Protein AF-A0A937QTN1-F1 (afdb_monomer_lite)

pLDDT: mean 74.97, std 15.88, range [40.84, 96.38]

Foldseek 3Di:
DDDDDDPPDDPDDDDPVNVVVVVVVVVVVCVVVVVVVVVVVLVVLVVLLVVLVVLVVVLQVVVCVVVVNDGDDDPPDPPDSLNVSVVSDDCSPSSQFRPQADEPLDPDPPPPPPADPRYGDDHDDDPHDDD

Structure (mmCIF, N/CA/C/O backbone):
data_AF-A0A937QTN1-F1
#
_entry.id   AF-A0A937QTN1-F1
#
loop_
_atom_site.group_PDB
_atom_site.id
_atom_site.type_symbol
_atom_site.label_atom_id
_atom_site.label_alt_id
_atom_site.label_comp_id
_atom_site.label_asym_id
_atom_site.label_entity_id
_atom_site.label_seq_id
_atom_site.pdbx_PDB_ins_code
_atom_site.Cartn_x
_atom_site.Cartn_y
_atom_site.Cartn_z
_atom_site.occupancy
_atom_site.B_iso_or_equiv
_atom_site.auth_seq_id
_atom_site.auth_comp_id
_atom_site.auth_asym_id
_atom_site.auth_atom_id
_atom_site.pdbx_PDB_model_num
ATOM 1 N N . MET A 1 1 ? -75.414 -15.859 17.181 1.00 44.06 1 MET A N 1
ATOM 2 C CA . MET A 1 1 ? -74.422 -16.565 16.341 1.00 44.06 1 MET A CA 1
ATOM 3 C C . MET A 1 1 ? -73.061 -15.931 16.577 1.00 44.06 1 MET A C 1
ATOM 5 O O . MET A 1 1 ? -72.985 -14.716 16.685 1.00 44.06 1 MET A O 1
ATOM 9 N N . SER A 1 2 ? -72.065 -16.789 16.795 1.00 40.84 2 SER A N 1
ATOM 10 C CA . SER A 1 2 ? -70.789 -16.591 17.493 1.00 40.84 2 SER A CA 1
ATOM 11 C C . SER A 1 2 ? -69.939 -15.369 17.145 1.00 40.84 2 SER A C 1
ATOM 13 O O . SER A 1 2 ? -69.638 -15.099 15.986 1.00 40.84 2 SER A O 1
ATOM 15 N N . ALA A 1 3 ? -69.422 -14.751 18.209 1.00 56.94 3 ALA A N 1
ATOM 16 C CA . ALA A 1 3 ? -68.200 -13.963 18.208 1.00 56.94 3 ALA A CA 1
ATOM 17 C C . ALA A 1 3 ? -66.975 -14.857 17.930 1.00 56.94 3 ALA A C 1
ATOM 19 O O . ALA A 1 3 ? -66.822 -15.914 18.544 1.00 56.94 3 ALA A O 1
ATOM 20 N N . SER A 1 4 ? -66.082 -14.414 17.042 1.00 58.22 4 SER A N 1
ATOM 21 C CA . SER A 1 4 ? -64.761 -15.017 16.831 1.00 58.22 4 SER A CA 1
ATOM 22 C C . SER A 1 4 ? -63.692 -14.124 17.464 1.00 58.22 4 SER A C 1
ATOM 24 O O . SER A 1 4 ? -63.264 -13.128 16.885 1.00 58.22 4 SER A O 1
ATOM 26 N N . ASN A 1 5 ? -63.278 -14.495 18.674 1.00 63.59 5 ASN A N 1
ATOM 27 C CA . ASN A 1 5 ? -62.209 -13.874 19.449 1.00 63.59 5 ASN A CA 1
ATOM 28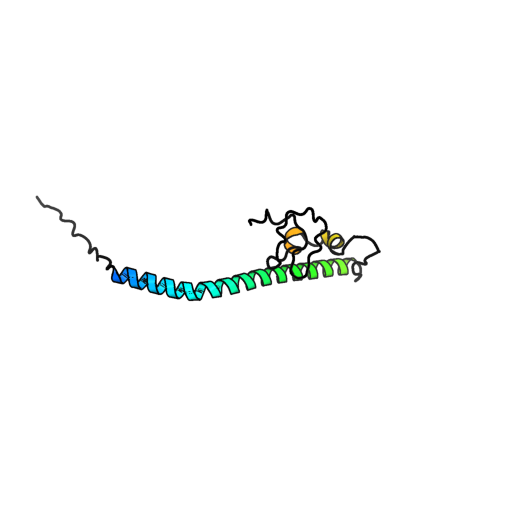 C C . ASN A 1 5 ? -60.836 -14.316 18.903 1.00 63.59 5 ASN A C 1
ATOM 30 O O . ASN A 1 5 ? -60.413 -15.450 19.143 1.00 63.59 5 ASN A O 1
ATOM 34 N N . ARG A 1 6 ? -60.129 -13.443 18.170 1.00 67.62 6 ARG A N 1
ATOM 35 C CA . ARG A 1 6 ? -58.709 -13.664 17.853 1.00 67.62 6 ARG A CA 1
ATOM 36 C C . ARG A 1 6 ? -57.896 -13.413 19.121 1.00 67.62 6 ARG A C 1
ATOM 38 O O . ARG A 1 6 ? -57.689 -12.271 19.512 1.00 67.62 6 ARG A O 1
ATOM 45 N N . ARG A 1 7 ? -57.470 -14.501 19.768 1.00 61.84 7 ARG A N 1
ATOM 46 C CA . ARG A 1 7 ? -56.518 -14.494 20.884 1.00 61.84 7 ARG A CA 1
ATOM 47 C C . ARG A 1 7 ? -55.274 -13.714 20.451 1.00 61.84 7 ARG A C 1
ATOM 49 O O . ARG A 1 7 ? -54.661 -14.078 19.451 1.00 61.84 7 ARG A O 1
ATOM 56 N N . GLY A 1 8 ? -54.950 -12.641 21.171 1.00 60.91 8 GLY A N 1
ATOM 57 C CA . GLY A 1 8 ? -53.685 -11.935 21.015 1.00 60.91 8 GLY A CA 1
ATOM 58 C C . GLY A 1 8 ? -52.551 -12.927 21.228 1.00 60.91 8 GLY A C 1
ATOM 59 O O . GLY A 1 8 ? -52.426 -13.506 22.308 1.00 60.91 8 GLY A O 1
ATOM 60 N N . ASP A 1 9 ? -51.796 -13.175 20.165 1.00 61.62 9 ASP A N 1
ATOM 61 C CA . ASP A 1 9 ? -50.534 -13.893 20.226 1.00 61.62 9 ASP A CA 1
ATOM 62 C C . ASP A 1 9 ? -49.616 -13.160 21.213 1.00 61.62 9 ASP A C 1
ATOM 64 O O . ASP A 1 9 ? -49.607 -11.929 21.255 1.00 61.62 9 ASP A O 1
ATOM 68 N N . GLY A 1 10 ? -48.937 -13.915 22.075 1.00 59.00 10 GLY A N 1
ATOM 69 C CA . GLY A 1 10 ? -48.265 -13.425 23.274 1.00 59.00 10 GLY A CA 1
ATOM 70 C C . GLY A 1 10 ? -47.181 -12.396 22.973 1.00 59.00 10 GLY A C 1
ATOM 71 O O . GLY A 1 10 ? -46.004 -12.739 22.871 1.00 59.00 10 GLY A O 1
ATOM 72 N N . SER A 1 11 ? -47.565 -11.122 22.898 1.00 62.16 11 SER A N 1
ATOM 73 C CA . SER A 1 11 ? -46.658 -9.984 22.809 1.00 62.16 11 SER A CA 1
ATOM 74 C C . SER A 1 11 ? -45.908 -9.844 24.134 1.00 62.16 11 SER A C 1
ATOM 76 O O . SER A 1 11 ? -46.317 -9.105 25.031 1.00 62.16 11 SER A O 1
ATOM 78 N N . LYS A 1 12 ? -44.821 -10.608 24.277 1.00 66.62 12 LYS A N 1
ATOM 79 C CA . LYS A 1 12 ? -43.815 -10.427 25.324 1.00 66.62 12 LYS A CA 1
ATOM 80 C C . LYS A 1 12 ? -43.299 -8.990 25.218 1.00 66.62 12 LYS A C 1
ATOM 82 O O . LYS A 1 12 ? -42.687 -8.626 24.217 1.00 66.62 12 LYS A O 1
ATOM 87 N N . GLY A 1 13 ? -43.601 -8.164 26.217 1.00 72.44 13 GLY A N 1
ATOM 88 C CA . GLY A 1 13 ? -43.047 -6.818 26.313 1.00 72.44 13 GLY A CA 1
ATOM 89 C C . GLY A 1 13 ? -41.534 -6.906 26.494 1.00 72.44 13 GLY A C 1
ATOM 90 O O . GLY A 1 13 ? -41.071 -7.591 27.401 1.00 72.44 13 GLY A O 1
ATOM 91 N N . PHE A 1 14 ? -40.780 -6.238 25.621 1.00 71.94 14 PHE A N 1
ATOM 92 C CA . PHE A 1 14 ? -39.331 -6.103 25.750 1.00 71.94 14 PHE A CA 1
ATOM 93 C C . PHE A 1 14 ? -39.042 -5.321 27.033 1.00 71.94 14 PHE A C 1
ATOM 95 O O . PHE A 1 14 ? -39.539 -4.204 27.205 1.00 71.94 14 PHE A O 1
ATOM 102 N N . THR A 1 15 ? -38.287 -5.895 27.962 1.00 86.75 15 THR A N 1
ATOM 103 C CA . THR A 1 15 ? -37.926 -5.157 29.173 1.00 86.75 15 THR A CA 1
ATOM 104 C C . THR A 1 15 ? -36.846 -4.124 28.831 1.00 86.75 15 THR A C 1
ATOM 106 O O . THR A 1 15 ? -35.948 -4.374 28.027 1.00 86.75 15 THR A O 1
ATOM 109 N N . LEU A 1 16 ? -36.905 -2.935 29.441 1.00 85.00 16 LEU A N 1
ATOM 110 C CA . LEU A 1 16 ? -35.881 -1.889 29.261 1.00 85.00 16 LEU A CA 1
ATOM 111 C C . LEU A 1 16 ? -34.464 -2.402 29.575 1.00 85.00 16 LEU A C 1
ATOM 113 O O . LEU A 1 16 ? -33.496 -1.978 28.948 1.00 85.00 16 LEU A O 1
ATOM 117 N N . ILE A 1 17 ? -34.351 -3.342 30.518 1.00 91.44 17 ILE A N 1
ATOM 118 C CA . ILE A 1 17 ? -33.081 -3.953 30.916 1.00 91.44 17 ILE A CA 1
ATOM 119 C C . ILE A 1 17 ? -32.506 -4.897 29.851 1.00 91.44 17 ILE A C 1
ATOM 121 O O . ILE A 1 17 ? -31.295 -4.888 29.636 1.00 91.44 17 ILE A O 1
ATOM 125 N N . GLU A 1 18 ? -33.348 -5.650 29.135 1.00 89.81 18 GLU A N 1
ATOM 126 C CA . GLU A 1 18 ? -32.912 -6.484 28.005 1.00 89.81 18 GLU A CA 1
ATOM 127 C C . GLU A 1 18 ? -32.341 -5.632 26.871 1.00 89.81 18 GLU A C 1
ATOM 129 O O . GLU A 1 18 ? -31.336 -5.998 26.268 1.00 89.81 18 GLU A O 1
ATOM 134 N N . LEU A 1 19 ? -32.923 -4.460 26.608 1.00 90.88 19 LEU A N 1
ATOM 135 C CA . LEU A 1 19 ? -32.376 -3.543 25.608 1.00 90.88 19 LEU A CA 1
ATOM 136 C C . LEU A 1 19 ? -31.057 -2.911 26.085 1.00 90.88 19 LEU A C 1
ATOM 138 O O . LEU A 1 19 ? -30.105 -2.795 25.311 1.00 90.88 19 LEU A O 1
ATOM 142 N N . LEU A 1 20 ? -30.984 -2.541 27.367 1.00 93.56 20 LEU A N 1
ATOM 143 C CA . LEU A 1 20 ? -29.823 -1.8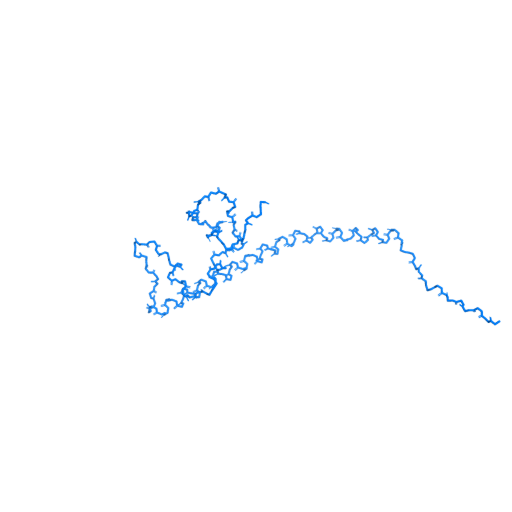76 27.961 1.00 93.56 20 LEU A CA 1
ATOM 144 C C . LEU A 1 20 ? -28.579 -2.775 27.978 1.00 93.56 20 LEU A C 1
ATOM 146 O O . LEU A 1 20 ? -27.485 -2.320 27.642 1.00 93.56 20 LEU A O 1
ATOM 150 N N . VAL A 1 21 ? -28.721 -4.057 28.326 1.00 94.94 21 VAL A N 1
ATOM 151 C CA . VAL A 1 21 ? -27.572 -4.976 28.355 1.00 94.94 21 VAL A CA 1
ATOM 152 C C . VAL A 1 21 ? -27.015 -5.236 26.951 1.00 94.94 21 VAL A C 1
ATOM 154 O O . VAL A 1 21 ? -25.802 -5.341 26.773 1.00 94.94 21 VAL A O 1
ATOM 157 N N . VAL A 1 22 ? -27.877 -5.267 25.930 1.00 94.75 22 VAL A N 1
ATOM 158 C CA . VAL A 1 22 ? -27.463 -5.508 24.540 1.00 94.75 22 VAL A CA 1
ATOM 159 C C . VAL A 1 22 ? -26.621 -4.353 24.013 1.00 94.75 22 VAL A C 1
ATOM 161 O O . VAL A 1 22 ? -25.535 -4.583 23.477 1.00 94.75 22 VAL A O 1
ATOM 164 N N . ILE A 1 23 ? -27.065 -3.109 24.206 1.00 95.88 23 ILE A N 1
ATOM 165 C CA . ILE A 1 23 ? -26.277 -1.947 23.774 1.00 95.88 23 ILE A CA 1
ATOM 166 C C . ILE A 1 23 ? -24.947 -1.851 24.535 1.00 95.88 23 ILE A C 1
ATOM 168 O O . ILE A 1 23 ? -23.939 -1.474 23.940 1.00 95.88 23 ILE A O 1
ATOM 172 N N . ALA A 1 24 ? -24.912 -2.263 25.809 1.00 96.25 24 ALA A N 1
ATOM 173 C CA . ALA A 1 24 ? -23.685 -2.301 26.603 1.00 96.25 24 ALA A CA 1
ATOM 174 C C . ALA A 1 24 ? -22.665 -3.303 26.035 1.00 96.25 24 ALA A C 1
ATOM 176 O O . ALA A 1 24 ? -21.484 -2.978 25.895 1.00 96.25 24 ALA A O 1
ATOM 177 N N . ILE A 1 25 ? -23.115 -4.497 25.639 1.00 96.06 25 ILE A N 1
ATOM 178 C CA . ILE A 1 25 ? -22.246 -5.507 25.020 1.00 96.06 25 ILE A CA 1
ATOM 179 C C . ILE A 1 25 ? -21.773 -5.047 23.631 1.00 96.06 25 ILE A C 1
ATOM 181 O O . ILE A 1 25 ? -20.591 -5.187 23.317 1.00 96.06 25 ILE A O 1
ATOM 185 N N . ILE A 1 26 ? -22.645 -4.446 22.811 1.00 95.94 26 ILE A N 1
ATOM 186 C CA . ILE A 1 26 ? -22.259 -3.911 21.491 1.00 95.94 26 ILE A CA 1
ATOM 187 C C . ILE A 1 26 ? -21.188 -2.820 21.636 1.00 95.94 26 ILE A C 1
ATOM 189 O O . ILE A 1 26 ? -20.204 -2.837 20.895 1.00 95.94 26 ILE A O 1
ATOM 193 N N . ALA A 1 27 ? -21.336 -1.910 22.604 1.00 95.94 27 ALA A N 1
ATOM 194 C CA . ALA A 1 27 ? -20.359 -0.854 22.862 1.00 95.94 27 ALA A CA 1
ATOM 195 C C . ALA A 1 27 ? -18.981 -1.421 23.250 1.00 95.94 27 ALA A C 1
ATOM 197 O O . ALA A 1 27 ? -17.960 -0.974 22.723 1.00 95.94 27 ALA A O 1
ATOM 198 N N . LEU A 1 28 ? -18.950 -2.451 24.104 1.00 94.75 28 LEU A N 1
ATOM 199 C CA . LEU A 1 28 ? -17.715 -3.144 24.480 1.00 94.75 28 LEU A CA 1
ATOM 200 C C . LEU A 1 28 ? -17.035 -3.797 23.265 1.00 94.75 28 LEU A C 1
ATOM 202 O O . LEU A 1 28 ? -15.833 -3.625 23.058 1.00 94.75 28 LEU A O 1
ATOM 206 N N . LEU A 1 29 ? -17.803 -4.510 22.434 1.00 96.38 29 LEU A N 1
ATOM 207 C CA . LEU A 1 29 ? -17.278 -5.176 21.238 1.00 96.38 29 LEU A CA 1
ATOM 208 C C . LEU A 1 29 ? -16.759 -4.170 20.201 1.00 96.38 29 LEU A C 1
ATOM 210 O O . LEU A 1 29 ? -15.673 -4.361 19.649 1.00 96.38 29 LEU A O 1
ATOM 214 N N . MET A 1 30 ? -17.486 -3.074 19.960 1.00 94.75 30 MET A N 1
ATOM 215 C CA . MET A 1 30 ? -17.040 -2.014 19.049 1.00 94.75 30 MET A CA 1
ATOM 216 C C . MET A 1 30 ? -15.768 -1.316 19.544 1.00 94.75 30 MET A C 1
ATOM 218 O O . MET A 1 30 ? -14.902 -1.000 18.725 1.00 94.75 30 MET A O 1
ATOM 222 N N . GLY A 1 31 ? -15.613 -1.146 20.863 1.00 93.50 31 GLY A N 1
ATOM 223 C CA . GLY A 1 31 ? -14.406 -0.580 21.470 1.00 93.50 31 GLY A CA 1
ATOM 224 C C . GLY A 1 31 ? -13.135 -1.373 21.145 1.00 93.50 31 GLY A C 1
ATOM 225 O O . GLY A 1 31 ? -12.086 -0.782 20.898 1.00 93.50 31 GLY A O 1
ATOM 226 N N . ILE A 1 32 ? -13.231 -2.703 21.060 1.00 93.25 32 ILE A N 1
ATOM 227 C CA . ILE A 1 32 ? -12.102 -3.576 20.695 1.00 93.25 32 ILE A CA 1
ATOM 228 C C . ILE A 1 32 ? -11.944 -3.673 19.167 1.00 93.25 32 ILE A C 1
ATOM 230 O O . ILE A 1 32 ? -10.827 -3.763 18.652 1.00 93.25 32 ILE A O 1
ATOM 234 N N . LEU A 1 33 ? -13.047 -3.622 18.417 1.00 90.69 33 LEU A N 1
ATOM 235 C CA . LEU A 1 33 ? -13.029 -3.794 16.964 1.00 90.69 33 LEU A CA 1
ATOM 236 C C . LEU A 1 33 ? -12.478 -2.568 16.217 1.00 90.69 33 LEU A C 1
ATOM 238 O O . LEU A 1 33 ? -11.782 -2.719 15.212 1.00 90.69 33 LEU A O 1
ATOM 242 N N . MET A 1 34 ? -12.739 -1.354 16.705 1.00 91.38 34 MET A N 1
ATOM 243 C CA . MET A 1 34 ? -12.270 -0.113 16.077 1.00 91.38 34 MET A CA 1
ATOM 244 C C . MET A 1 34 ? -10.736 -0.044 15.897 1.00 91.38 34 MET A C 1
ATOM 246 O O . MET A 1 34 ? -10.293 0.196 14.766 1.00 91.38 34 MET A O 1
ATOM 250 N N . PRO A 1 35 ? -9.896 -0.300 16.924 1.00 87.12 35 PRO A N 1
ATOM 251 C CA . PRO A 1 35 ? -8.442 -0.298 16.750 1.00 87.12 35 PRO A CA 1
ATOM 252 C C . PRO A 1 35 ? -7.953 -1.444 15.851 1.00 87.12 35 PRO A C 1
ATOM 254 O O . PRO A 1 35 ? -6.985 -1.273 15.104 1.00 87.12 35 PRO A O 1
ATOM 257 N N . ALA A 1 36 ? -8.630 -2.598 15.858 1.00 90.81 36 ALA A N 1
ATOM 258 C CA . ALA A 1 36 ? -8.308 -3.704 14.958 1.00 90.81 36 ALA A CA 1
ATOM 259 C C . ALA A 1 36 ? -8.558 -3.327 13.486 1.00 90.81 36 ALA A C 1
ATOM 261 O O . ALA A 1 36 ? -7.697 -3.546 12.632 1.00 90.81 36 ALA A O 1
ATOM 262 N N . LEU A 1 37 ? -9.682 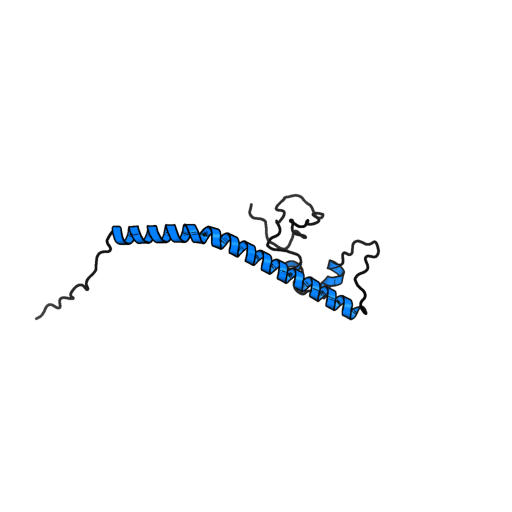-2.668 13.188 1.00 88.06 37 LEU A N 1
ATOM 263 C CA . LEU A 1 37 ? -10.021 -2.214 11.836 1.00 88.06 37 LEU A CA 1
ATOM 264 C C . LEU A 1 37 ? -9.034 -1.176 11.288 1.00 88.06 37 LEU A C 1
ATOM 266 O O . LEU A 1 37 ? -8.717 -1.205 10.098 1.00 88.06 37 LEU A O 1
ATOM 270 N N . GLN A 1 38 ? -8.504 -0.281 12.128 1.00 88.00 38 GLN A N 1
ATOM 271 C CA . GLN A 1 38 ? -7.468 0.670 11.703 1.00 88.00 38 GLN A CA 1
ATOM 272 C C . GLN A 1 38 ? -6.191 -0.046 11.237 1.00 88.00 38 GLN A C 1
ATOM 274 O O . GLN A 1 38 ? -5.633 0.297 10.191 1.00 88.00 38 GLN A O 1
ATOM 279 N N . ARG A 1 39 ? -5.759 -1.086 11.963 1.00 87.69 39 ARG A N 1
ATOM 280 C CA . ARG A 1 39 ? -4.598 -1.910 11.584 1.00 87.69 39 ARG A CA 1
ATOM 281 C C . ARG A 1 39 ? -4.844 -2.668 10.281 1.00 87.69 39 ARG A C 1
ATOM 283 O O . ARG A 1 39 ? -3.989 -2.630 9.398 1.00 87.69 39 ARG A O 1
ATOM 290 N N . VAL A 1 40 ? -6.022 -3.277 10.126 1.00 90.50 40 VAL A N 1
ATOM 291 C CA . VAL A 1 40 ? -6.416 -3.988 8.895 1.00 90.50 40 VAL A CA 1
ATOM 292 C C . VAL A 1 40 ? -6.411 -3.046 7.692 1.00 90.50 40 VAL A C 1
ATOM 294 O O . VAL A 1 40 ? -5.851 -3.380 6.652 1.00 90.50 40 VAL A O 1
ATOM 297 N N . ARG A 1 41 ? -6.951 -1.829 7.829 1.00 89.31 41 ARG A N 1
ATOM 298 C CA . ARG A 1 41 ? -6.915 -0.822 6.755 1.00 89.31 41 ARG A CA 1
ATOM 299 C C . ARG A 1 41 ? -5.486 -0.441 6.368 1.00 89.31 41 ARG A C 1
ATOM 301 O O . ARG A 1 41 ? -5.199 -0.320 5.179 1.00 89.31 41 ARG A O 1
ATOM 308 N N . LYS A 1 42 ? -4.583 -0.280 7.343 1.00 88.62 42 LYS A N 1
ATOM 309 C CA . LYS A 1 42 ? -3.162 -0.005 7.072 1.00 88.62 42 LYS A CA 1
ATOM 310 C C . LYS A 1 42 ? -2.510 -1.159 6.302 1.00 88.62 42 LYS A C 1
ATOM 312 O O . LYS A 1 42 ? -1.827 -0.911 5.313 1.00 88.62 42 LYS A O 1
ATOM 317 N N . GLN A 1 43 ? -2.763 -2.403 6.709 1.00 90.31 43 GLN A N 1
ATOM 318 C CA . GLN A 1 43 ? -2.254 -3.592 6.018 1.00 90.31 43 GLN A CA 1
ATOM 319 C C . GLN A 1 43 ? -2.820 -3.730 4.600 1.00 90.31 43 GLN A C 1
ATOM 321 O O . GLN A 1 43 ? -2.064 -3.995 3.673 1.00 90.31 43 GLN A O 1
ATOM 326 N N . ALA A 1 44 ? -4.115 -3.477 4.403 1.00 89.50 44 ALA A N 1
ATOM 327 C CA . ALA A 1 44 ? -4.744 -3.515 3.084 1.00 89.50 44 ALA A CA 1
ATOM 328 C C . ALA A 1 44 ? -4.127 -2.485 2.121 1.00 89.50 44 ALA A C 1
ATOM 330 O O . ALA A 1 44 ? -3.833 -2.807 0.971 1.00 89.50 44 ALA A O 1
ATOM 331 N N . ARG A 1 45 ? -3.862 -1.259 2.600 1.00 88.38 45 ARG A N 1
ATOM 332 C CA . ARG A 1 45 ? -3.154 -0.233 1.814 1.00 88.38 45 ARG A CA 1
ATOM 333 C C . ARG A 1 45 ? -1.725 -0.665 1.477 1.00 88.38 45 ARG A C 1
ATOM 335 O O . ARG A 1 45 ? -1.308 -0.500 0.337 1.00 88.38 45 ARG A O 1
ATOM 342 N N . ALA A 1 46 ? -1.001 -1.254 2.430 1.00 88.12 46 ALA A N 1
ATOM 343 C CA . ALA A 1 46 ? 0.350 -1.765 2.195 1.00 88.12 46 ALA A CA 1
ATOM 344 C C . ALA A 1 46 ? 0.369 -2.905 1.159 1.00 88.12 46 ALA A C 1
ATOM 346 O O . ALA A 1 46 ? 1.200 -2.891 0.253 1.00 88.12 46 ALA A O 1
ATOM 347 N N . ALA A 1 47 ? -0.583 -3.840 1.235 1.00 90.81 47 ALA A N 1
ATOM 348 C CA . ALA A 1 47 ? -0.729 -4.926 0.266 1.00 90.81 47 ALA A CA 1
ATOM 349 C C . ALA A 1 47 ? -1.000 -4.400 -1.155 1.00 90.81 47 ALA A C 1
ATOM 351 O O . ALA A 1 47 ? -0.426 -4.901 -2.122 1.00 90.81 47 ALA A O 1
ATOM 352 N N . ALA A 1 48 ? -1.814 -3.346 -1.287 1.00 88.06 48 ALA A N 1
ATOM 353 C CA . ALA A 1 48 ? -2.026 -2.676 -2.568 1.00 88.06 48 ALA A CA 1
ATOM 354 C C . ALA A 1 48 ? -0.724 -2.058 -3.112 1.00 88.06 48 ALA A C 1
ATOM 356 O O . ALA A 1 48 ? -0.384 -2.277 -4.273 1.00 88.06 48 ALA A O 1
ATOM 357 N N . CYS A 1 49 ? 0.055 -1.366 -2.273 1.00 86.50 49 CYS A N 1
ATOM 358 C CA . CYS A 1 49 ? 1.343 -0.807 -2.698 1.00 86.50 49 CYS A CA 1
ATOM 359 C C . CYS A 1 49 ? 2.342 -1.898 -3.110 1.00 86.50 49 CYS A C 1
ATOM 361 O O . CYS A 1 49 ? 3.034 -1.752 -4.113 1.00 86.50 49 CYS A O 1
ATOM 363 N N . GLN A 1 50 ? 2.380 -3.022 -2.392 1.00 90.06 50 GLN A N 1
ATOM 364 C CA . GLN A 1 50 ? 3.224 -4.161 -2.753 1.00 90.06 50 GLN A CA 1
ATOM 365 C C . GLN A 1 50 ? 2.823 -4.768 -4.107 1.00 90.06 50 GLN A C 1
ATOM 367 O O . GLN A 1 50 ? 3.691 -5.125 -4.904 1.00 90.06 50 GLN A O 1
ATOM 372 N N . SER A 1 51 ? 1.522 -4.849 -4.397 1.00 89.75 51 SER A N 1
ATOM 373 C CA . SER A 1 51 ? 1.026 -5.278 -5.709 1.00 89.75 51 SER A CA 1
ATOM 374 C C . SER A 1 51 ? 1.481 -4.333 -6.826 1.00 89.75 51 SER A C 1
ATOM 376 O O . SER A 1 51 ? 1.954 -4.792 -7.865 1.00 89.75 51 SER A O 1
ATOM 378 N N . ASN A 1 52 ? 1.413 -3.018 -6.600 1.00 87.44 52 ASN A N 1
ATOM 379 C CA . ASN A 1 52 ? 1.882 -2.017 -7.563 1.00 87.44 52 ASN A CA 1
ATOM 380 C C . ASN A 1 52 ? 3.396 -2.133 -7.814 1.00 87.44 52 ASN A C 1
ATOM 382 O O . ASN A 1 52 ? 3.836 -2.117 -8.960 1.00 87.44 52 ASN A O 1
ATOM 386 N N . LEU A 1 53 ? 4.202 -2.340 -6.767 1.00 87.06 53 LEU A N 1
ATOM 387 C CA . LEU A 1 53 ? 5.647 -2.577 -6.903 1.00 87.06 53 LEU A CA 1
ATOM 388 C C . LEU A 1 53 ? 5.962 -3.858 -7.683 1.00 87.06 53 LEU A C 1
ATOM 390 O O . LEU A 1 53 ? 6.881 -3.884 -8.499 1.00 87.06 53 LEU A O 1
ATOM 394 N N . LYS A 1 54 ? 5.177 -4.922 -7.482 1.00 90.25 54 LYS A N 1
ATOM 395 C CA . LYS A 1 54 ? 5.309 -6.143 -8.282 1.00 90.25 54 LYS A CA 1
ATOM 396 C C . LYS A 1 54 ? 5.024 -5.870 -9.762 1.00 90.25 54 LYS A C 1
ATOM 398 O O . LYS A 1 54 ? 5.746 -6.384 -10.610 1.00 90.25 54 LYS A O 1
ATOM 403 N N . GLN A 1 55 ? 4.015 -5.055 -10.073 1.00 88.38 55 GLN A N 1
ATOM 404 C CA . GLN A 1 55 ? 3.699 -4.665 -11.452 1.00 88.38 55 GLN A CA 1
ATOM 405 C C . GLN A 1 55 ? 4.845 -3.875 -12.101 1.00 88.38 55 GLN A C 1
ATOM 407 O O . GLN A 1 55 ? 5.180 -4.151 -13.250 1.00 88.38 55 GLN A O 1
ATOM 412 N N . TRP A 1 56 ? 5.527 -2.999 -11.354 1.00 86.50 56 TRP A N 1
ATOM 413 C CA . TRP A 1 56 ? 6.758 -2.350 -11.825 1.00 86.50 56 TRP A CA 1
ATOM 414 C C . TRP A 1 56 ? 7.866 -3.348 -12.159 1.00 86.50 56 TRP A C 1
ATOM 416 O O . TRP A 1 56 ? 8.487 -3.241 -13.213 1.00 86.50 56 TRP A O 1
ATOM 426 N N . GLY A 1 57 ? 8.093 -4.337 -11.292 1.00 89.00 57 GLY A N 1
ATOM 427 C CA . GLY A 1 57 ? 9.084 -5.386 -11.541 1.00 89.00 57 GLY A CA 1
ATOM 428 C C . GLY A 1 57 ? 8.777 -6.203 -12.798 1.00 89.00 57 GLY A C 1
ATOM 429 O O . GLY A 1 57 ? 9.681 -6.500 -13.574 1.00 89.00 57 GLY A O 1
ATOM 430 N N . VAL A 1 58 ? 7.500 -6.517 -13.036 1.00 90.88 58 VAL A N 1
ATOM 431 C CA . VAL A 1 58 ? 7.062 -7.213 -14.256 1.00 90.88 58 VAL A CA 1
ATOM 432 C C . VAL A 1 58 ? 7.278 -6.346 -15.498 1.00 90.88 58 VAL A C 1
ATOM 434 O O . VAL A 1 58 ? 7.840 -6.835 -16.474 1.00 90.88 58 VAL A O 1
ATOM 437 N N . ALA A 1 59 ? 6.900 -5.065 -15.457 1.00 88.75 59 ALA A N 1
ATOM 438 C CA . ALA A 1 59 ? 7.110 -4.138 -16.571 1.00 88.75 59 ALA A CA 1
ATOM 439 C C . ALA A 1 59 ? 8.603 -3.980 -16.909 1.00 88.7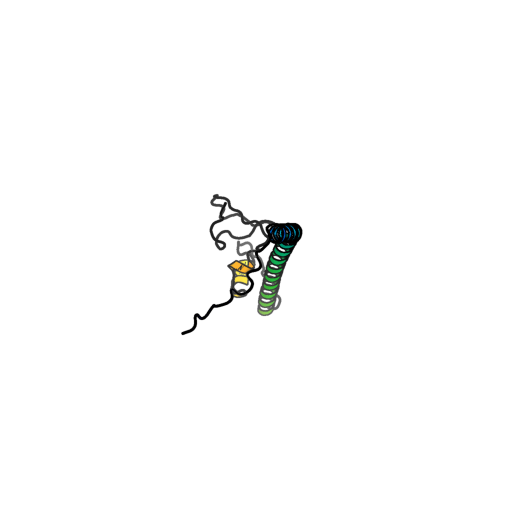5 59 ALA A C 1
ATOM 441 O O . ALA A 1 59 ? 8.995 -4.033 -18.072 1.00 88.75 59 ALA A O 1
ATOM 442 N N . ALA A 1 60 ? 9.446 -3.856 -15.883 1.00 88.44 60 ALA A N 1
ATOM 443 C CA . ALA A 1 60 ? 10.892 -3.766 -16.028 1.00 88.44 60 ALA A CA 1
ATOM 444 C C . ALA A 1 60 ? 11.510 -5.038 -16.630 1.00 88.44 60 ALA A C 1
ATOM 446 O O . ALA A 1 60 ? 12.366 -4.953 -17.510 1.00 88.44 60 ALA A O 1
ATOM 447 N N . ALA A 1 61 ? 11.060 -6.214 -16.184 1.00 90.56 61 ALA A N 1
ATOM 448 C CA . ALA A 1 61 ? 11.521 -7.492 -16.719 1.00 90.56 61 ALA A CA 1
ATOM 449 C C . ALA A 1 61 ? 11.102 -7.689 -18.184 1.00 90.56 61 ALA A C 1
ATOM 451 O O . ALA A 1 61 ? 11.899 -8.171 -18.989 1.00 90.56 61 ALA A O 1
ATOM 452 N N . LEU A 1 62 ? 9.878 -7.286 -18.539 1.00 90.31 62 LEU A N 1
ATOM 453 C CA . LEU A 1 62 ? 9.374 -7.363 -19.910 1.00 90.31 62 LEU A CA 1
ATOM 454 C C . LEU A 1 62 ? 10.177 -6.454 -20.847 1.00 90.31 62 LEU A C 1
ATOM 456 O O . LEU A 1 62 ? 10.682 -6.927 -21.861 1.00 90.31 62 LEU A O 1
ATOM 460 N N . TYR A 1 63 ? 10.403 -5.200 -20.447 1.00 88.88 63 TYR A N 1
ATOM 461 C CA . TYR A 1 63 ? 11.273 -4.279 -21.180 1.00 88.88 63 TYR A CA 1
ATOM 462 C C . TYR A 1 63 ? 12.684 -4.848 -21.372 1.00 88.88 63 TYR A C 1
ATOM 464 O O . TYR A 1 63 ? 13.200 -4.878 -22.485 1.00 88.88 63 TYR A O 1
ATOM 472 N N . SER A 1 64 ? 13.305 -5.342 -20.296 1.00 89.25 64 SER A N 1
ATOM 473 C CA . SER A 1 64 ? 14.656 -5.908 -20.364 1.00 89.25 64 SER A CA 1
ATOM 474 C C . SER A 1 64 ? 14.729 -7.104 -21.317 1.00 89.25 64 SER A C 1
ATOM 476 O O . SER A 1 64 ? 15.693 -7.229 -22.067 1.00 89.25 64 SER A O 1
ATOM 478 N N . THR A 1 65 ? 13.695 -7.949 -21.337 1.00 90.88 65 THR A N 1
ATOM 479 C CA . THR A 1 65 ? 13.617 -9.109 -22.237 1.00 90.88 65 THR A CA 1
ATOM 480 C C . THR A 1 65 ? 13.559 -8.681 -23.704 1.00 90.88 65 THR A C 1
ATOM 482 O O . THR A 1 65 ? 14.222 -9.287 -24.539 1.00 90.88 65 THR A O 1
ATOM 485 N N . GLU A 1 66 ? 12.815 -7.622 -24.024 1.00 89.50 66 GLU A N 1
ATOM 486 C CA . GLU A 1 66 ? 12.712 -7.097 -25.394 1.00 89.50 66 GLU A CA 1
ATOM 487 C C . GLU A 1 66 ? 13.971 -6.358 -25.866 1.00 89.50 66 GLU A C 1
ATOM 489 O O . GLU A 1 66 ? 14.200 -6.238 -27.066 1.00 89.50 66 GLU A O 1
ATOM 494 N N . GLN A 1 67 ? 14.797 -5.870 -24.938 1.00 87.94 67 GLN A N 1
ATOM 495 C CA . GLN A 1 67 ? 16.012 -5.104 -25.234 1.00 87.94 67 GLN A CA 1
ATOM 496 C C . GLN A 1 67 ? 17.301 -5.927 -25.067 1.00 87.94 67 GLN A C 1
ATOM 498 O O . GLN A 1 67 ? 18.358 -5.366 -24.766 1.00 87.94 67 GLN A O 1
ATOM 503 N N . ASP A 1 68 ? 17.234 -7.252 -25.233 1.00 88.75 68 ASP A N 1
ATOM 504 C CA . ASP A 1 68 ? 18.370 -8.179 -25.080 1.00 88.75 68 ASP A CA 1
ATOM 505 C C . ASP A 1 68 ? 19.094 -8.043 -23.724 1.00 88.75 68 ASP A C 1
ATOM 507 O O . ASP A 1 68 ? 20.323 -8.015 -23.633 1.00 88.75 68 ASP A O 1
ATOM 511 N N . GLY A 1 69 ? 18.330 -7.896 -22.642 1.00 84.44 69 GLY A N 1
ATOM 512 C CA . GLY A 1 69 ? 18.848 -7.734 -21.284 1.00 84.44 69 GLY A CA 1
ATOM 513 C C . GLY A 1 69 ? 19.306 -6.314 -20.945 1.00 84.44 69 GLY A C 1
ATOM 514 O O . GLY A 1 69 ? 19.750 -6.067 -19.822 1.00 84.44 69 GLY A O 1
ATOM 515 N N . LYS A 1 70 ? 19.190 -5.351 -21.866 1.00 83.31 70 LYS A N 1
ATOM 516 C CA . LYS A 1 70 ? 19.533 -3.953 -21.583 1.00 83.31 70 LYS A CA 1
ATOM 517 C C . LYS A 1 70 ? 18.453 -3.314 -20.720 1.00 83.31 70 LYS A C 1
ATOM 519 O O . LYS A 1 70 ? 17.261 -3.399 -21.005 1.00 83.31 70 LYS A O 1
ATOM 524 N N . MET A 1 71 ? 18.886 -2.638 -19.663 1.00 82.12 71 MET A N 1
ATOM 525 C CA . MET A 1 71 ? 18.008 -1.774 -18.884 1.00 82.12 71 MET A CA 1
ATOM 526 C C . MET A 1 71 ? 17.878 -0.408 -19.555 1.00 82.12 71 MET A C 1
ATOM 528 O O . MET A 1 71 ? 18.648 -0.064 -20.454 1.00 82.12 71 MET A O 1
ATOM 532 N N . TRP A 1 72 ? 16.918 0.393 -19.099 1.00 78.19 72 TRP A N 1
ATOM 533 C CA . TRP A 1 72 ? 16.877 1.809 -19.438 1.00 78.19 72 TRP A CA 1
ATOM 534 C C . TRP A 1 72 ? 18.231 2.460 -19.105 1.00 78.19 72 TRP A C 1
ATOM 536 O O . TRP A 1 72 ? 18.690 2.437 -17.962 1.00 78.19 72 TRP A O 1
ATOM 546 N N . SER A 1 73 ? 18.896 3.024 -20.111 1.00 71.75 73 SER A N 1
ATOM 547 C CA . SER A 1 73 ? 19.982 3.973 -19.884 1.00 71.75 73 SER A CA 1
ATOM 548 C C . SER A 1 73 ? 19.352 5.348 -19.692 1.00 71.75 73 SER A C 1
ATOM 550 O O . SER A 1 73 ? 18.317 5.632 -20.286 1.00 71.75 73 SER A O 1
ATOM 552 N N . ILE A 1 74 ? 19.929 6.185 -18.829 1.00 64.19 74 ILE A N 1
ATOM 553 C CA . ILE A 1 74 ? 19.503 7.581 -18.664 1.00 64.19 74 ILE A CA 1
ATOM 554 C C . ILE A 1 74 ? 20.513 8.427 -19.448 1.00 64.19 74 ILE A C 1
ATOM 556 O O . ILE A 1 74 ? 21.567 8.760 -18.899 1.00 64.19 74 ILE A O 1
ATOM 560 N N . PRO A 1 75 ? 20.279 8.753 -20.733 1.00 55.34 75 PRO A N 1
ATOM 561 C CA . PRO A 1 75 ? 21.189 9.595 -21.484 1.00 55.34 75 PRO A CA 1
ATOM 562 C C . PRO A 1 75 ? 20.789 11.043 -21.208 1.00 55.34 75 PRO A C 1
ATOM 564 O O . PRO A 1 75 ? 19.932 11.564 -21.906 1.00 55.34 75 PRO A O 1
ATOM 567 N N . SER A 1 76 ? 21.338 11.635 -20.138 1.00 62.38 76 SER A N 1
ATOM 568 C CA . SER A 1 76 ? 21.401 13.086 -19.828 1.00 62.38 76 SER A CA 1
ATOM 569 C C . SER A 1 76 ? 20.163 13.975 -20.094 1.00 62.38 76 SER A C 1
ATOM 571 O O . SER A 1 76 ? 20.266 15.199 -20.077 1.00 62.38 76 SER A O 1
ATOM 573 N N . GLY A 1 77 ? 18.982 13.394 -20.276 1.00 54.62 77 GLY A N 1
ATOM 574 C CA . GLY A 1 77 ? 17.724 14.055 -20.578 1.00 54.62 77 GLY A CA 1
ATOM 575 C C . GLY A 1 77 ? 16.637 13.526 -19.656 1.00 54.62 77 GLY A C 1
ATOM 576 O O . GLY A 1 77 ? 16.645 12.358 -19.280 1.00 54.62 77 GLY A O 1
ATOM 577 N N . VAL A 1 78 ? 15.722 14.415 -19.285 1.00 53.97 78 VAL A N 1
ATOM 578 C CA . VAL A 1 78 ? 14.586 14.267 -18.353 1.00 53.97 78 VAL A CA 1
ATOM 579 C C . VAL A 1 78 ? 13.512 13.255 -18.806 1.00 53.97 78 VAL A C 1
ATOM 581 O O . VAL A 1 78 ? 12.316 13.489 -18.673 1.00 53.97 78 VAL A O 1
ATOM 584 N N . GLY A 1 79 ? 13.927 12.112 -19.346 1.00 56.66 79 GLY A N 1
ATOM 585 C CA . GLY A 1 79 ? 13.104 10.921 -19.507 1.00 56.66 79 GLY A CA 1
ATOM 586 C C . GLY A 1 79 ? 13.447 9.940 -18.398 1.00 56.66 79 GLY A C 1
ATOM 587 O O . GLY A 1 79 ? 14.366 9.135 -18.539 1.00 56.66 79 GLY A O 1
ATOM 588 N N . GLU A 1 80 ? 12.738 10.023 -17.273 1.00 71.25 80 GLU A N 1
ATOM 589 C CA . GLU A 1 80 ? 12.854 9.000 -16.240 1.00 71.25 80 GLU A CA 1
ATOM 590 C C . GLU A 1 80 ? 12.345 7.663 -16.794 1.00 71.25 80 GLU A C 1
ATOM 592 O O . GLU A 1 80 ? 11.415 7.613 -17.599 1.00 71.25 80 GLU A O 1
ATOM 597 N N . TRP A 1 81 ? 12.953 6.566 -16.349 1.00 75.62 81 TRP A N 1
ATOM 598 C CA . TRP A 1 81 ? 12.596 5.178 -16.668 1.00 75.62 81 TRP A CA 1
ATOM 599 C C . TRP A 1 81 ? 11.078 4.892 -16.692 1.00 75.62 81 TRP A C 1
ATOM 601 O O . TRP A 1 81 ? 10.611 4.043 -17.450 1.00 75.62 81 TRP A O 1
ATOM 611 N N . MET A 1 82 ? 10.296 5.644 -15.914 1.00 75.94 82 MET A N 1
ATOM 612 C CA . MET A 1 82 ? 8.834 5.623 -15.901 1.00 75.94 82 MET A CA 1
ATOM 613 C C . MET A 1 82 ? 8.170 5.954 -17.249 1.00 75.94 82 MET A C 1
ATOM 615 O O . MET A 1 82 ? 7.138 5.348 -17.547 1.00 75.94 82 MET A O 1
ATOM 619 N N . GLU A 1 83 ? 8.707 6.877 -18.057 1.00 76.31 83 GLU A N 1
ATOM 620 C CA .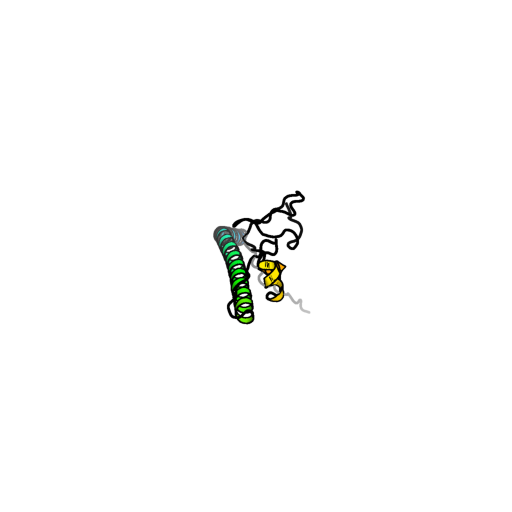 GLU A 1 83 ? 8.169 7.178 -19.398 1.00 76.31 83 GLU A CA 1
ATOM 621 C C . GLU A 1 83 ? 8.526 6.084 -20.407 1.00 76.31 83 GLU A C 1
ATOM 623 O O . GLU A 1 83 ? 7.679 5.678 -21.196 1.00 76.31 83 GLU A O 1
ATOM 628 N N . ILE A 1 84 ? 9.739 5.530 -20.330 1.00 79.50 84 ILE A N 1
ATOM 629 C CA . ILE A 1 84 ? 10.162 4.413 -21.191 1.00 79.50 84 ILE A CA 1
ATOM 630 C C . ILE A 1 84 ? 9.271 3.190 -20.946 1.00 79.50 84 ILE A C 1
ATOM 632 O O . ILE A 1 84 ? 8.811 2.537 -21.881 1.00 79.50 84 ILE A O 1
ATOM 636 N N . LEU A 1 85 ? 8.967 2.908 -19.679 1.00 82.12 85 LEU A N 1
ATOM 637 C CA . LEU A 1 85 ? 8.123 1.779 -19.314 1.00 82.12 85 LEU A CA 1
ATOM 638 C C . LEU A 1 85 ? 6.631 1.996 -19.579 1.00 82.12 85 LEU A C 1
ATOM 640 O O . LEU A 1 85 ? 5.858 1.059 -19.397 1.00 82.12 85 LEU A O 1
ATOM 644 N N . ARG A 1 86 ? 6.198 3.193 -19.993 1.00 80.56 86 ARG A N 1
ATOM 645 C CA . ARG A 1 86 ? 4.777 3.559 -20.110 1.00 80.56 86 ARG A CA 1
ATOM 646 C C . ARG A 1 86 ? 3.959 2.622 -20.998 1.00 80.56 86 ARG A C 1
ATOM 648 O O . ARG A 1 86 ? 2.778 2.431 -20.736 1.00 80.56 86 ARG A O 1
ATOM 655 N N . ALA A 1 87 ? 4.579 2.015 -22.006 1.00 81.19 87 ALA A N 1
ATOM 656 C CA . ALA A 1 87 ? 3.927 1.046 -22.886 1.00 81.19 87 ALA A CA 1
ATOM 657 C C . ALA A 1 87 ? 3.678 -0.329 -22.229 1.00 81.19 87 ALA A C 1
ATOM 659 O O . ALA A 1 87 ? 2.861 -1.102 -22.721 1.00 81.19 87 ALA A O 1
ATOM 660 N N . TYR A 1 88 ? 4.354 -0.637 -21.119 1.00 83.25 88 TYR A N 1
ATOM 661 C CA . TYR A 1 88 ? 4.360 -1.961 -20.487 1.00 83.25 88 TYR A CA 1
ATOM 662 C C . TYR A 1 88 ? 3.399 -2.086 -19.301 1.00 83.25 88 TYR A C 1
ATOM 664 O O . TYR A 1 88 ? 3.272 -3.165 -18.722 1.00 83.25 88 TYR A O 1
ATOM 672 N N . TYR A 1 89 ? 2.707 -1.008 -18.925 1.00 77.94 89 TYR A N 1
ATOM 673 C CA . TYR A 1 89 ? 1.702 -1.032 -17.868 1.00 77.94 89 TYR A CA 1
ATOM 674 C C . TYR A 1 89 ? 0.410 -0.334 -18.306 1.00 77.94 89 TYR A C 1
ATOM 676 O O . TYR A 1 89 ? 0.423 0.780 -18.816 1.00 77.94 89 TYR A O 1
ATOM 684 N N . ALA A 1 90 ? -0.724 -1.010 -18.101 1.00 66.62 90 ALA A N 1
ATOM 685 C CA . ALA A 1 90 ? -2.027 -0.563 -18.599 1.00 66.62 90 ALA A CA 1
ATOM 686 C C . ALA A 1 90 ? -2.637 0.589 -17.780 1.00 66.62 90 ALA A C 1
ATOM 688 O O . ALA A 1 90 ? -3.312 1.451 -18.331 1.00 66.62 90 ALA A O 1
ATOM 689 N N . ASP A 1 91 ? -2.400 0.609 -16.465 1.00 74.19 91 ASP A N 1
ATOM 690 C CA . ASP A 1 91 ? -2.979 1.584 -15.535 1.00 74.19 91 ASP A CA 1
ATOM 691 C C . ASP A 1 91 ? -1.863 2.475 -14.972 1.00 74.19 91 ASP A C 1
ATOM 693 O O . ASP A 1 91 ? -1.330 2.256 -13.879 1.00 74.19 91 ASP A O 1
ATOM 697 N N . ILE A 1 92 ? -1.488 3.484 -15.762 1.00 68.88 92 ILE A N 1
ATOM 698 C CA . ILE A 1 92 ? -0.393 4.416 -15.458 1.00 68.88 92 ILE A CA 1
ATOM 699 C C . ILE A 1 92 ? -0.587 5.077 -14.099 1.00 68.88 92 ILE A C 1
ATOM 701 O O . ILE A 1 92 ? 0.338 5.187 -13.294 1.00 68.88 92 ILE A O 1
ATOM 705 N N . ASP A 1 93 ? -1.825 5.440 -13.822 1.00 70.56 93 ASP A N 1
ATOM 706 C CA . ASP A 1 93 ? -2.173 6.264 -12.684 1.00 70.56 93 ASP A CA 1
ATOM 707 C C . ASP A 1 93 ? -2.203 5.457 -11.382 1.00 70.56 93 ASP A C 1
ATOM 709 O O . ASP A 1 93 ? -1.723 5.897 -10.335 1.00 70.56 93 ASP A O 1
ATOM 713 N N . LYS A 1 94 ? -2.698 4.217 -11.437 1.00 74.12 94 LYS A N 1
ATOM 714 C CA . LYS A 1 94 ? -2.848 3.378 -10.239 1.00 74.12 94 LYS A CA 1
ATOM 715 C C . LYS A 1 94 ? -1.530 2.779 -9.770 1.00 74.12 94 LYS A C 1
ATOM 717 O O . LYS A 1 94 ? -1.360 2.588 -8.572 1.00 74.12 94 LYS A O 1
ATOM 722 N N . ILE A 1 95 ? -0.616 2.478 -10.691 1.00 79.31 95 ILE A N 1
ATOM 723 C CA . ILE A 1 95 ? 0.667 1.831 -10.379 1.00 79.31 95 ILE A CA 1
ATOM 724 C C . ILE A 1 95 ? 1.698 2.849 -9.861 1.00 79.31 95 ILE A C 1
ATOM 726 O O . ILE A 1 95 ? 2.559 2.501 -9.049 1.00 79.31 95 ILE A O 1
ATOM 730 N N . ARG A 1 96 ? 1.584 4.121 -10.272 1.00 74.56 96 ARG A N 1
ATOM 731 C CA . ARG A 1 96 ? 2.429 5.231 -9.794 1.00 74.56 96 ARG A CA 1
ATOM 732 C C . ARG A 1 96 ? 2.060 5.701 -8.379 1.00 74.56 96 ARG A C 1
ATOM 734 O O . ARG A 1 96 ? 2.915 6.208 -7.659 1.00 74.56 96 ARG A O 1
ATOM 741 N N . ALA A 1 97 ? 0.814 5.490 -7.955 1.00 75.81 97 ALA A N 1
ATOM 742 C CA . ALA A 1 97 ? 0.311 5.918 -6.655 1.00 75.81 97 ALA A CA 1
ATOM 743 C C . ALA A 1 97 ? 0.263 4.770 -5.630 1.00 75.81 97 ALA A C 1
ATOM 745 O O . ALA A 1 97 ? -0.386 3.744 -5.836 1.00 75.81 97 ALA A O 1
ATOM 746 N N . CYS A 1 98 ? 0.879 4.964 -4.462 1.00 79.81 98 CYS A N 1
ATOM 747 C CA . CYS A 1 98 ? 0.678 4.087 -3.307 1.00 79.81 98 CYS A CA 1
ATOM 748 C C . CYS A 1 98 ? -0.419 4.678 -2.401 1.00 79.81 98 CYS A C 1
ATOM 750 O O . CYS A 1 98 ? -0.242 5.781 -1.888 1.00 79.81 98 CYS A O 1
ATOM 752 N N . PRO A 1 99 ? -1.534 3.970 -2.123 1.00 77.94 99 PRO A N 1
ATOM 753 C CA . PRO A 1 99 ? -2.592 4.467 -1.233 1.00 77.94 99 PRO A CA 1
ATOM 754 C C . PRO A 1 99 ? -2.173 4.620 0.240 1.00 77.94 99 PRO A C 1
ATOM 756 O O . PRO A 1 99 ? -2.966 5.108 1.047 1.00 77.94 99 PRO A O 1
ATOM 759 N N . ALA A 1 100 ? -0.975 4.161 0.616 1.00 79.88 100 ALA A N 1
ATOM 760 C CA . ALA A 1 100 ? -0.385 4.416 1.928 1.00 79.88 100 ALA A CA 1
ATOM 761 C C . ALA A 1 100 ? 0.471 5.696 1.975 1.00 79.88 100 ALA A C 1
ATOM 763 O O . ALA A 1 100 ? 0.734 6.173 3.075 1.00 79.88 100 ALA A O 1
ATOM 764 N N . ALA A 1 101 ? 0.885 6.240 0.824 1.00 75.56 101 ALA A N 1
ATOM 765 C CA . ALA A 1 101 ? 1.661 7.475 0.758 1.00 75.56 101 ALA A CA 1
ATOM 766 C C . ALA A 1 101 ? 0.765 8.694 1.018 1.00 75.56 101 ALA A C 1
ATOM 768 O O . ALA A 1 101 ? -0.414 8.714 0.646 1.00 75.56 101 ALA A O 1
ATOM 769 N N . THR A 1 102 ? 1.331 9.716 1.654 1.00 68.31 102 THR A N 1
ATOM 770 C CA . THR A 1 102 ? 0.628 10.968 1.934 1.00 68.31 102 THR A CA 1
ATOM 771 C C . THR A 1 102 ? 0.395 11.705 0.620 1.00 68.31 102 THR A C 1
ATOM 773 O O . THR A 1 102 ? 1.327 11.915 -0.161 1.00 68.31 102 THR A O 1
ATOM 776 N N . ARG A 1 103 ? -0.858 12.089 0.358 1.00 66.62 103 ARG A N 1
ATOM 777 C CA . ARG A 1 103 ? -1.176 12.993 -0.750 1.00 66.62 103 ARG A CA 1
ATOM 778 C C . ARG A 1 103 ? -0.826 14.412 -0.312 1.00 66.62 103 ARG A C 1
ATOM 780 O O . ARG A 1 103 ? -1.335 14.824 0.732 1.00 66.62 103 ARG A O 1
ATOM 787 N N . PRO A 1 104 ? 0.006 15.150 -1.058 1.00 58.62 104 PRO A N 1
ATOM 788 C CA . PRO A 1 104 ? 0.158 16.570 -0.807 1.00 58.62 104 PRO A CA 1
ATOM 789 C C . PRO A 1 104 ? -1.179 17.229 -1.154 1.00 58.62 104 PRO A C 1
ATOM 791 O O . PRO A 1 104 ? -1.671 17.124 -2.275 1.00 58.62 104 PRO A O 1
ATOM 794 N N . CYS A 1 105 ? -1.811 17.839 -0.165 1.00 57.19 105 CYS A N 1
ATOM 795 C CA . CYS A 1 105 ? -3.044 18.591 -0.337 1.00 57.19 105 CYS A CA 1
ATOM 796 C C . CYS A 1 105 ? -2.693 20.061 -0.147 1.00 57.19 105 CYS A C 1
ATOM 798 O O . CYS A 1 105 ? -3.024 20.642 0.881 1.00 57.19 105 CYS A O 1
ATOM 800 N N . GLU A 1 106 ? -1.925 20.626 -1.074 1.00 52.44 106 GLU A N 1
ATOM 801 C CA . GLU A 1 106 ? -1.418 21.987 -0.927 1.00 52.44 106 GLU A CA 1
ATOM 802 C C . GLU A 1 106 ? -1.652 22.783 -2.211 1.00 52.44 106 GLU A C 1
ATOM 804 O O . GLU A 1 106 ? -1.251 22.359 -3.294 1.00 52.44 106 GLU A O 1
ATOM 809 N N . ASP A 1 107 ? -2.343 23.919 -2.056 1.00 49.59 107 ASP A N 1
ATOM 810 C CA . ASP A 1 107 ? -2.668 24.932 -3.069 1.00 49.59 107 ASP A CA 1
ATOM 811 C C . ASP A 1 107 ? -1.401 25.696 -3.502 1.00 49.59 107 ASP A C 1
ATOM 813 O O . ASP A 1 107 ? -1.312 26.918 -3.396 1.00 49.59 107 ASP A O 1
ATOM 817 N N . THR A 1 108 ? -0.376 24.977 -3.942 1.00 48.84 108 THR A N 1
ATOM 818 C CA . THR A 1 108 ? 0.770 25.583 -4.614 1.00 48.84 108 THR A CA 1
ATOM 819 C C . THR A 1 108 ? 0.918 24.910 -5.960 1.00 48.84 108 THR A C 1
ATOM 821 O O . THR A 1 108 ? 0.783 23.692 -6.068 1.00 48.84 108 THR A O 1
ATOM 824 N N . ASP A 1 109 ? 1.174 25.713 -6.988 1.00 44.69 109 ASP A N 1
ATOM 825 C CA . ASP A 1 109 ? 1.452 25.318 -8.369 1.00 44.69 109 ASP A CA 1
ATOM 826 C C . ASP A 1 109 ? 2.763 24.506 -8.493 1.00 44.69 109 ASP A C 1
ATOM 828 O O . ASP A 1 109 ? 3.613 24.754 -9.346 1.00 44.69 109 ASP A O 1
ATOM 832 N N . ALA A 1 110 ? 2.966 23.520 -7.619 1.00 46.31 110 ALA A N 1
ATOM 833 C CA . ALA A 1 110 ? 4.109 22.634 -7.569 1.00 46.31 110 ALA A CA 1
ATOM 834 C C . ALA A 1 110 ? 3.929 21.505 -8.590 1.00 46.31 110 ALA A C 1
ATOM 836 O O . ALA A 1 110 ? 3.803 20.324 -8.265 1.00 46.31 110 ALA A O 1
ATOM 837 N N . VAL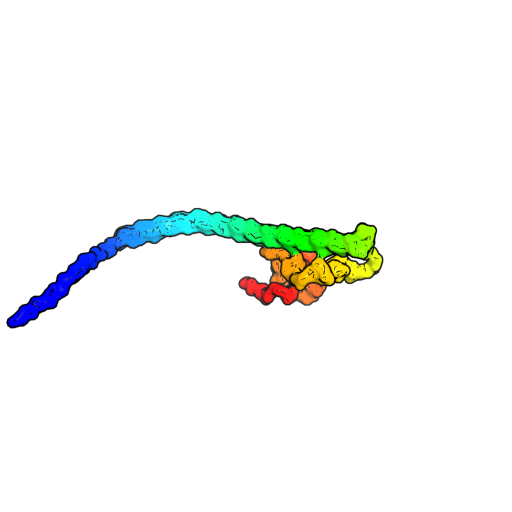 A 1 111 ? 4.020 21.887 -9.864 1.00 46.66 111 VAL A N 1
ATOM 838 C CA . VAL A 1 111 ? 4.323 20.991 -10.994 1.00 46.66 111 VAL A CA 1
ATOM 839 C C . VAL A 1 111 ? 5.653 20.226 -10.765 1.00 46.66 111 VAL A C 1
ATOM 841 O O . VAL A 1 111 ? 5.943 19.255 -11.456 1.00 46.66 111 VAL A O 1
ATOM 844 N N . GLU A 1 112 ? 6.423 20.594 -9.734 1.00 47.78 112 GLU A N 1
ATOM 845 C CA . GLU A 1 112 ? 7.711 20.016 -9.331 1.00 47.78 112 GLU A CA 1
ATOM 846 C C . GLU A 1 112 ? 7.716 19.326 -7.952 1.00 47.78 112 GLU A C 1
ATOM 848 O O . GLU A 1 112 ? 8.782 19.149 -7.357 1.00 47.78 112 GLU A O 1
ATOM 853 N N . ALA A 1 113 ? 6.572 18.893 -7.411 1.00 53.00 113 ALA A N 1
ATOM 854 C CA . ALA A 1 113 ? 6.584 18.040 -6.220 1.00 53.00 113 ALA A CA 1
ATOM 855 C C . ALA A 1 113 ? 7.153 16.647 -6.569 1.00 53.00 113 ALA A C 1
ATOM 857 O O . ALA A 1 113 ? 6.414 15.692 -6.821 1.00 53.00 113 ALA A O 1
ATOM 858 N N . ARG A 1 114 ? 8.489 16.523 -6.605 1.00 56.00 114 ARG A N 1
ATOM 859 C CA . ARG A 1 114 ? 9.175 15.227 -6.545 1.00 56.00 114 ARG A CA 1
ATOM 860 C C . ARG A 1 114 ? 8.650 14.515 -5.303 1.00 56.00 114 ARG A C 1
ATOM 862 O O . ARG A 1 114 ? 8.818 15.012 -4.189 1.00 56.00 114 ARG A O 1
ATOM 869 N N . GLY A 1 115 ? 7.966 13.393 -5.496 1.00 57.53 115 GLY A N 1
ATOM 870 C CA . GLY A 1 115 ? 7.505 12.584 -4.376 1.00 57.53 115 GLY A CA 1
ATOM 871 C C . GLY A 1 115 ? 8.697 12.123 -3.530 1.00 57.53 115 GLY A C 1
ATOM 872 O O . GLY A 1 115 ? 9.823 11.987 -3.999 1.00 57.53 115 GLY A O 1
ATOM 873 N N . SER A 1 116 ? 8.463 11.900 -2.250 1.00 61.88 116 SER A N 1
ATOM 874 C CA . SER A 1 116 ? 9.413 11.303 -1.317 1.00 61.88 116 SER A CA 1
ATOM 875 C C . SER A 1 116 ? 8.999 9.854 -1.058 1.00 61.88 116 SER A C 1
ATOM 877 O O . SER A 1 116 ? 8.013 9.362 -1.601 1.00 61.88 116 SER A O 1
ATOM 879 N N . VAL A 1 117 ? 9.727 9.147 -0.200 1.00 62.50 117 VAL A N 1
ATOM 880 C CA . VAL A 1 117 ? 9.333 7.809 0.275 1.00 62.50 117 VAL A CA 1
ATOM 881 C C . VAL A 1 117 ? 7.935 7.841 0.916 1.00 62.50 117 VAL A C 1
ATOM 883 O O . VAL A 1 117 ? 7.174 6.883 0.787 1.00 62.50 117 VAL A O 1
ATOM 886 N N . ASP A 1 118 ? 7.577 8.969 1.538 1.00 64.75 118 ASP A N 1
ATOM 887 C CA . ASP A 1 118 ? 6.319 9.152 2.269 1.00 64.75 118 ASP A CA 1
ATOM 888 C C . ASP A 1 118 ? 5.280 10.023 1.542 1.00 64.75 118 ASP A C 1
ATOM 890 O O . ASP A 1 118 ? 4.141 10.133 2.010 1.00 64.75 118 ASP A O 1
ATOM 894 N N . THR A 1 119 ? 5.635 10.632 0.402 1.00 67.56 119 THR A N 1
ATOM 895 C CA . THR A 1 119 ? 4.729 11.484 -0.387 1.00 67.56 119 THR A CA 1
ATOM 896 C C . THR A 1 119 ? 4.544 10.939 -1.796 1.00 67.56 119 THR A C 1
ATOM 898 O O . THR A 1 119 ? 5.471 10.449 -2.434 1.00 67.56 119 THR A O 1
ATOM 901 N N . MET A 1 120 ? 3.306 10.980 -2.282 1.00 66.44 120 MET A N 1
ATOM 902 C CA . MET A 1 120 ? 2.968 10.413 -3.585 1.00 66.44 120 MET A CA 1
ATOM 903 C C . MET A 1 120 ? 3.635 11.181 -4.735 1.00 66.44 120 MET A C 1
ATOM 905 O O . MET A 1 120 ? 3.724 12.406 -4.702 1.00 66.44 120 MET A O 1
ATOM 909 N N . TRP A 1 121 ? 4.039 10.456 -5.780 1.00 61.94 121 TRP A N 1
ATOM 910 C CA . TRP A 1 121 ? 4.481 11.034 -7.048 1.00 61.94 121 TRP A CA 1
ATOM 911 C C . TRP A 1 121 ? 3.269 11.288 -7.961 1.00 61.94 121 TRP A C 1
ATOM 913 O O . TRP A 1 121 ? 2.535 10.354 -8.282 1.00 61.94 121 TRP A O 1
ATOM 923 N N . GLY A 1 122 ? 3.071 12.537 -8.400 1.00 58.34 122 GLY A N 1
ATOM 924 C CA . GLY A 1 122 ? 2.021 12.931 -9.354 1.00 58.34 122 GLY A CA 1
ATOM 925 C C . GLY A 1 122 ? 0.698 13.365 -8.702 1.00 58.34 122 GLY A C 1
ATOM 926 O O . GLY A 1 122 ? 0.137 12.663 -7.872 1.00 58.34 122 GLY A O 1
ATOM 927 N N . HIS A 1 123 ? 0.188 14.538 -9.086 1.00 53.59 123 HIS A N 1
ATOM 928 C CA . HIS A 1 123 ? -0.869 15.262 -8.358 1.00 53.59 123 HIS A CA 1
ATOM 929 C C . HIS A 1 123 ? -2.305 15.086 -8.900 1.00 53.59 123 HIS A C 1
ATOM 931 O O . HIS A 1 123 ? -3.252 15.543 -8.269 1.00 53.59 123 HIS A O 1
ATOM 937 N N . SER A 1 124 ? -2.507 14.468 -10.069 1.00 48.81 124 SER A N 1
ATOM 938 C CA . SER A 1 124 ? -3.686 14.764 -10.913 1.00 48.81 124 SER A CA 1
ATOM 939 C C . SER A 1 124 ? -4.777 13.684 -11.015 1.00 48.81 124 SER A C 1
ATOM 941 O O . SER A 1 124 ? -5.779 13.895 -11.690 1.00 48.81 124 SER A O 1
ATOM 943 N N . ILE A 1 125 ? -4.626 12.535 -10.360 1.00 48.78 125 ILE A N 1
ATOM 944 C CA . ILE A 1 125 ? -5.422 11.312 -10.648 1.00 48.78 125 ILE A CA 1
ATOM 945 C C . ILE A 1 125 ? -6.278 10.818 -9.490 1.00 48.78 125 ILE A C 1
ATOM 947 O O . ILE A 1 125 ? -7.108 9.920 -9.627 1.00 48.78 125 ILE A O 1
ATOM 951 N N . LEU A 1 126 ? -6.100 11.424 -8.329 1.00 51.72 126 LEU A N 1
ATOM 952 C CA . LEU A 1 126 ? -6.908 11.179 -7.155 1.00 51.72 126 LEU A CA 1
ATOM 953 C C . LEU A 1 126 ? -7.607 12.503 -6.914 1.00 51.72 126 LEU A C 1
ATOM 955 O O . LEU A 1 126 ? -6.919 13.494 -6.706 1.00 51.72 126 LEU A O 1
ATOM 959 N N . GLY A 1 127 ? -8.934 12.517 -7.072 1.00 52.91 127 GLY A N 1
ATOM 960 C CA . GLY A 1 127 ? -9.761 13.726 -7.042 1.00 52.91 127 GLY A CA 1
ATOM 961 C C . GLY A 1 127 ? -9.473 14.659 -5.856 1.00 52.91 127 GLY A C 1
ATOM 962 O O . GLY A 1 127 ? -8.724 14.291 -4.950 1.00 52.91 127 GLY A O 1
ATOM 963 N N . PRO A 1 128 ? -10.070 15.863 -5.851 1.00 53.16 128 PRO A N 1
ATOM 964 C CA . PRO A 1 128 ? -9.681 16.948 -4.955 1.00 53.16 128 PRO A CA 1
ATOM 965 C C . PRO A 1 128 ? -9.511 16.457 -3.519 1.00 53.16 128 PRO A C 1
ATOM 967 O O . PRO A 1 128 ? -10.378 15.763 -2.981 1.00 53.16 128 PRO A O 1
ATOM 970 N N . CYS A 1 129 ? -8.376 16.804 -2.912 1.00 54.62 129 CYS A N 1
ATOM 971 C CA . CYS A 1 129 ? -8.168 16.592 -1.492 1.00 54.62 129 CYS A CA 1
ATOM 972 C C . CYS A 1 129 ? -9.301 17.276 -0.721 1.00 54.62 129 CYS A C 1
ATOM 974 O O . CYS A 1 129 ? -9.377 18.502 -0.667 1.00 54.62 129 CYS A O 1
ATOM 976 N N . THR A 1 130 ? -10.192 16.496 -0.119 1.00 50.62 130 THR A N 1
ATOM 977 C CA . THR A 1 130 ? -11.091 17.015 0.911 1.00 50.62 130 THR A CA 1
ATOM 978 C C . THR A 1 130 ? -10.233 17.336 2.131 1.00 50.62 130 THR A C 1
ATOM 980 O O . THR A 1 130 ? -9.603 16.417 2.660 1.00 50.62 130 THR A O 1
ATOM 983 N N . LYS A 1 131 ? -10.165 18.622 2.503 1.00 47.31 131 LYS A N 1
ATOM 984 C CA . LYS A 1 131 ? -9.520 19.100 3.738 1.00 47.31 131 LYS A CA 1
ATOM 985 C C . LYS A 1 131 ? -10.013 18.333 4.964 1.00 47.31 131 LYS A C 1
ATOM 987 O O . LYS A 1 131 ? -11.215 17.979 4.986 1.00 47.31 131 LYS A O 1
#

Radius of gyration: 28.67 Å; chains: 1; bounding box: 96×42×56 Å

Secondary structure (DSSP, 8-state):
------------PPPHHHHHHHHHHHHHHHHHHHHHHHHHHHHHHHHHHHHHHHHHHHHHHHHHHHTTTPPPP--SSS--HHHHGGGG-S-HHHHH--TTSBPP---S--TT----SSB-S-SSSS-----

Sequence (131 aa):
MSASNRRGDGSKGFTLIELLVVIAIIALLMGILMPALQRVRKQARAAACQSNLKQWGVAAALYSTEQDGKMWSIPSGVGEWMEILRAYYADIDKIRACPAATRPCEDTDAVEARGSVDTMWGHSILGPCTK